Protein AF-A0A357JIC3-F1 (afdb_monomer)

pLDDT: mean 96.98, std 2.42, range [84.5, 98.88]

Sequence (147 aa):
ITEQVIDFDLIQEQILVASGVPISGKNYTPKMHSIECRINAEDPYNDFRPSPGRITTLHSPGGHGVRLDTHVYTNYVIPPNYDSMIAKLITTAQTREEAINKMKRALDEFVIEGVKTTIPFHRQLMEHPDYLAGNYTTKFMEDFEMK

Nearest PDB structures (foldseek):
  2vpq-assembly1_A  TM=9.800E-01  e=4.683E-16  Staphylococcus aureus
  7kct-assembly1_B  TM=9.806E-01  e=2.632E-14  Hydrogenobacter thermophilus
  7kbl-assembly1_A  TM=9.799E-01  e=4.258E-14  Hydrogenobacter thermophilus
  5mlk-assembly1_B  TM=9.599E-01  e=2.632E-14  Mycobacterium tuberculosis H37Rv
  7kc7-assembly1_B  TM=9.805E-01  e=8.763E-14  Hydrogenobacter thermophilus

Foldseek 3Di:
DVCQQQVDDPVVVVVCVVVVNDDPPDDTDGQWDKDKDFKFLFAVQPVRHHWWWFFQDWFAFDDDQWDKDADDDHRDTGDPPDGRTGIIIMGIDRDPLVSLVVLLVRLVRTDTPGTHICSQVSNVLSVDPCSNVVNDDPCNVVPDDRD

Structure (mmCIF, N/CA/C/O backbone):
data_AF-A0A357JIC3-F1
#
_entry.id   AF-A0A357JIC3-F1
#
loop_
_atom_site.group_PDB
_atom_site.id
_atom_site.type_symbol
_atom_site.label_atom_id
_atom_site.label_alt_id
_atom_site.label_comp_id
_atom_site.label_asym_id
_atom_site.label_entity_id
_atom_site.label_seq_id
_atom_site.pdbx_PDB_ins_code
_atom_site.Cartn_x
_atom_site.Cartn_y
_atom_site.Cartn_z
_atom_site.occupancy
_atom_site.B_iso_or_equiv
_atom_site.auth_seq_id
_atom_site.auth_comp_id
_atom_site.auth_asym_id
_atom_site.auth_atom_id
_atom_site.pdbx_PDB_model_num
ATOM 1 N N . ILE A 1 1 ? -6.375 1.353 5.535 1.00 97.69 1 ILE A N 1
ATOM 2 C CA . ILE A 1 1 ? -5.568 1.663 6.750 1.00 97.69 1 ILE A CA 1
ATOM 3 C C . ILE A 1 1 ? -6.386 1.978 8.006 1.00 97.69 1 ILE A C 1
ATOM 5 O O . ILE A 1 1 ? -6.057 1.431 9.048 1.00 97.69 1 ILE A O 1
ATOM 9 N N . THR A 1 2 ? -7.447 2.797 7.951 1.00 98.06 2 THR A N 1
ATOM 10 C CA . THR A 1 2 ? -8.253 3.146 9.143 1.00 98.06 2 THR A CA 1
ATOM 11 C C . THR A 1 2 ? -8.795 1.915 9.860 1.00 98.06 2 THR A C 1
ATOM 13 O O . THR A 1 2 ? -8.543 1.767 11.048 1.00 98.06 2 THR A O 1
ATOM 16 N N . GLU A 1 3 ? -9.419 0.988 9.123 1.00 97.69 3 GLU A N 1
ATOM 17 C CA . GLU A 1 3 ? -9.916 -0.294 9.655 1.00 97.69 3 GLU A CA 1
ATOM 18 C C . GLU A 1 3 ? -8.865 -1.041 10.479 1.00 97.69 3 GLU A C 1
ATOM 20 O O . GLU A 1 3 ? -9.173 -1.602 11.522 1.00 97.69 3 GLU A O 1
ATOM 25 N N . GLN A 1 4 ? -7.605 -1.015 10.029 1.00 98.00 4 GLN A N 1
ATOM 26 C CA . GLN A 1 4 ? -6.512 -1.715 10.697 1.00 98.00 4 GLN A CA 1
ATOM 27 C C . GLN A 1 4 ? -6.159 -1.080 12.038 1.00 98.00 4 GLN A C 1
ATOM 29 O O . GLN A 1 4 ? -5.874 -1.796 12.989 1.00 98.00 4 GLN A O 1
ATOM 34 N N . VAL A 1 5 ? -6.155 0.253 12.125 1.00 98.06 5 VAL A N 1
ATOM 35 C CA . VAL A 1 5 ? -5.726 0.948 13.347 1.00 98.06 5 VAL A CA 1
ATOM 36 C C . VAL A 1 5 ? -6.837 1.070 14.381 1.00 98.06 5 VAL A C 1
ATOM 38 O O . VAL A 1 5 ? -6.526 1.224 15.559 1.00 98.06 5 VAL A O 1
ATOM 41 N N . ILE A 1 6 ? -8.105 1.002 13.965 1.00 96.56 6 ILE A N 1
ATOM 42 C CA . ILE A 1 6 ? -9.254 1.028 14.881 1.00 96.56 6 ILE A CA 1
ATOM 43 C C . ILE A 1 6 ? -9.858 -0.352 15.166 1.00 96.56 6 ILE A C 1
ATOM 45 O O . ILE A 1 6 ? -10.673 -0.453 16.081 1.00 96.56 6 ILE A O 1
ATOM 49 N N . ASP A 1 7 ? -9.454 -1.378 14.412 1.00 94.94 7 ASP A N 1
ATOM 50 C CA . ASP A 1 7 ? -9.983 -2.746 14.479 1.00 94.94 7 ASP A CA 1
ATOM 51 C C . ASP A 1 7 ? -11.513 -2.789 14.318 1.00 94.94 7 ASP A C 1
ATOM 53 O O . ASP A 1 7 ? -12.258 -3.265 15.176 1.00 94.94 7 ASP A O 1
ATOM 57 N N . PHE A 1 8 ? -11.991 -2.184 13.229 1.00 95.31 8 PHE A N 1
ATOM 58 C CA . PHE A 1 8 ? -13.414 -2.097 12.910 1.00 95.31 8 PHE A CA 1
ATOM 59 C C . PHE A 1 8 ? -13.629 -2.150 11.396 1.00 95.31 8 PHE A C 1
ATOM 61 O O . PHE A 1 8 ? -12.941 -1.449 10.648 1.00 95.31 8 PHE A O 1
ATOM 68 N N . ASP A 1 9 ? -14.572 -2.983 10.957 1.00 95.69 9 ASP A N 1
ATOM 69 C CA . ASP A 1 9 ? -14.887 -3.206 9.545 1.00 95.69 9 ASP A CA 1
ATOM 70 C C . ASP A 1 9 ? -15.839 -2.117 9.035 1.00 95.69 9 ASP A C 1
ATOM 72 O O . ASP A 1 9 ? -17.009 -2.043 9.421 1.00 95.69 9 ASP A O 1
ATOM 76 N N . LEU A 1 10 ? -15.324 -1.243 8.169 1.00 95.50 10 LEU A N 1
ATOM 77 C CA . LEU A 1 10 ? -16.097 -0.123 7.643 1.00 95.50 10 LEU A CA 1
ATOM 78 C C . LEU A 1 10 ? -17.028 -0.562 6.510 1.00 95.50 10 LEU A C 1
ATOM 80 O O . LEU A 1 10 ? -18.068 0.065 6.311 1.00 95.50 10 LEU A O 1
ATOM 84 N N . ILE A 1 11 ? -16.684 -1.621 5.775 1.00 96.19 11 ILE A N 1
ATOM 85 C CA . ILE A 1 11 ? -17.514 -2.140 4.683 1.00 96.19 11 ILE A CA 1
ATOM 86 C C . ILE A 1 11 ? -18.740 -2.851 5.252 1.00 96.19 11 ILE A C 1
ATOM 88 O O . ILE A 1 11 ? -19.858 -2.617 4.790 1.00 96.19 11 ILE A O 1
ATOM 92 N N . GLN A 1 12 ? -18.557 -3.660 6.295 1.00 96.12 12 GLN A N 1
ATOM 93 C CA . GLN A 1 12 ? -19.660 -4.276 7.021 1.00 96.12 12 GLN A CA 1
ATOM 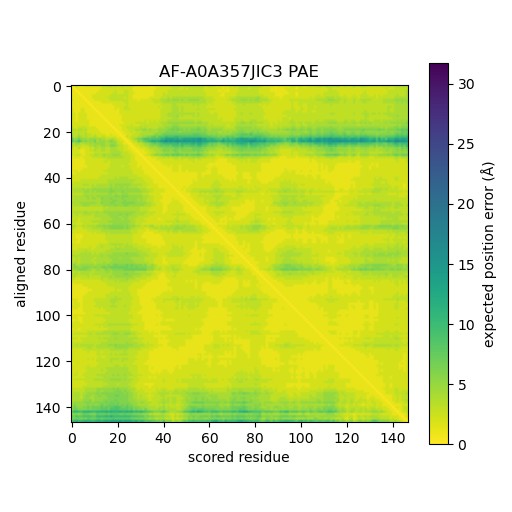94 C C . GLN A 1 12 ? -20.611 -3.214 7.585 1.00 96.12 12 GLN A C 1
ATOM 96 O O . GLN A 1 12 ? -21.821 -3.319 7.380 1.00 96.12 12 GLN A O 1
ATOM 101 N N . GLU A 1 13 ? -20.083 -2.175 8.242 1.00 95.50 13 GLU A N 1
ATOM 102 C CA . GLU A 1 13 ? -20.908 -1.096 8.800 1.00 95.50 13 GLU A CA 1
ATOM 103 C C . GLU A 1 13 ? -21.704 -0.369 7.704 1.00 95.50 13 GLU A C 1
ATOM 105 O O . GLU A 1 13 ? -22.890 -0.099 7.880 1.00 95.50 13 GLU A O 1
ATOM 110 N N . GLN A 1 14 ? -21.105 -0.115 6.534 1.00 96.69 14 GLN A N 1
ATOM 111 C CA . GLN A 1 14 ? -21.821 0.479 5.398 1.00 96.69 14 GLN A CA 1
ATOM 112 C C . GLN A 1 14 ? -22.998 -0.387 4.931 1.00 96.69 14 GLN A C 1
ATOM 114 O O . GLN A 1 14 ? -24.080 0.142 4.670 1.00 96.69 14 GLN A O 1
ATOM 119 N N . ILE A 1 15 ? -22.813 -1.708 4.853 1.00 97.62 15 ILE A N 1
ATOM 120 C CA . ILE A 1 15 ? -23.879 -2.645 4.467 1.00 97.62 15 ILE A CA 1
ATOM 121 C C . ILE A 1 15 ? -24.996 -2.654 5.521 1.00 97.62 15 ILE A C 1
ATOM 123 O O . ILE A 1 15 ? -26.175 -2.607 5.168 1.00 97.62 15 ILE A O 1
ATOM 127 N N . LEU A 1 16 ? -24.642 -2.663 6.810 1.00 97.06 16 LEU A N 1
ATOM 128 C CA . LEU A 1 16 ? -25.604 -2.620 7.913 1.00 97.06 16 LEU A CA 1
ATOM 129 C C . LEU A 1 16 ? -26.438 -1.336 7.877 1.00 97.06 16 LEU A C 1
ATOM 131 O O . LEU A 1 16 ? -27.670 -1.407 7.899 1.00 97.06 16 LEU A O 1
ATOM 135 N N . VAL A 1 17 ? -25.791 -0.181 7.720 1.00 96.81 17 VAL A N 1
ATOM 136 C CA . VAL A 1 17 ? -26.477 1.112 7.601 1.00 96.81 17 VAL A CA 1
ATOM 137 C C . VAL A 1 17 ? -27.403 1.142 6.389 1.00 96.81 17 VAL A C 1
ATOM 139 O O . VAL A 1 17 ? -28.557 1.551 6.510 1.00 96.81 17 VAL A O 1
ATOM 142 N N . ALA A 1 18 ? -26.950 0.640 5.237 1.00 97.81 18 ALA A N 1
ATOM 143 C CA . ALA A 1 18 ? -27.783 0.542 4.039 1.00 97.81 18 ALA A CA 1
ATOM 144 C C . ALA A 1 18 ? -29.001 -0.384 4.232 1.00 97.81 18 ALA A C 1
ATOM 146 O O . ALA A 1 18 ? -30.042 -0.165 3.616 1.00 97.81 18 ALA A O 1
ATOM 147 N N . SER A 1 19 ? -28.899 -1.385 5.113 1.00 98.12 19 SER A N 1
ATOM 148 C CA . SER A 1 19 ? -30.006 -2.279 5.486 1.00 98.12 19 SER A CA 1
ATOM 149 C C . SER A 1 19 ? -30.948 -1.716 6.564 1.00 98.12 19 SER A C 1
ATOM 151 O O . SER A 1 19 ? -31.892 -2.392 6.968 1.00 98.12 19 SER A O 1
ATOM 153 N N . GLY A 1 20 ? -30.720 -0.481 7.022 1.00 97.94 20 GLY A N 1
ATOM 154 C CA . GLY A 1 20 ? -31.550 0.199 8.019 1.00 97.94 20 GLY A CA 1
ATOM 155 C C . GLY A 1 20 ? -31.105 0.006 9.471 1.00 97.94 20 GLY A C 1
ATOM 156 O O . GLY A 1 20 ? -31.808 0.447 10.380 1.00 97.94 20 GLY A O 1
ATOM 157 N N . VAL A 1 21 ? -29.949 -0.619 9.716 1.00 97.88 21 VAL A N 1
ATOM 158 C CA . VAL A 1 21 ? -29.362 -0.699 11.061 1.00 97.88 21 VAL A CA 1
ATOM 159 C C . VAL A 1 21 ? -28.728 0.655 11.402 1.00 97.88 21 VAL A C 1
ATOM 161 O O . VAL A 1 21 ? -27.888 1.138 10.645 1.00 97.88 21 VAL A O 1
ATOM 164 N N . PRO A 1 22 ? -29.100 1.308 12.515 1.00 95.44 22 PRO A N 1
ATOM 165 C CA . PRO A 1 22 ? -28.491 2.577 12.890 1.00 95.44 22 PRO A CA 1
ATOM 166 C C . PRO A 1 22 ? -27.027 2.380 13.294 1.00 95.44 22 PRO A C 1
ATOM 168 O O . PRO A 1 22 ? -26.674 1.374 13.912 1.00 95.44 22 PRO A O 1
ATOM 171 N N . ILE A 1 23 ? -26.192 3.383 13.012 1.00 92.94 23 ILE A N 1
ATOM 172 C CA . ILE A 1 23 ? -24.815 3.413 13.512 1.00 92.94 23 ILE A CA 1
ATOM 173 C C . ILE A 1 23 ? -24.805 3.298 15.039 1.00 92.94 23 ILE A C 1
ATOM 175 O O . ILE A 1 23 ? -25.606 3.929 15.731 1.00 92.94 23 ILE A O 1
ATOM 179 N N . SER A 1 24 ? -23.860 2.529 15.577 1.00 86.75 24 SER A N 1
ATOM 180 C CA . SER A 1 24 ? -23.764 2.308 17.031 1.00 86.75 24 SER A CA 1
ATOM 181 C C . SER A 1 24 ? -23.524 3.587 17.850 1.00 86.75 24 SER A C 1
ATOM 183 O O . SER A 1 24 ? -23.728 3.588 19.062 1.00 86.75 24 SER A O 1
ATOM 185 N N . GLY A 1 25 ? -23.034 4.663 17.219 1.00 84.50 25 GLY A N 1
ATOM 186 C CA . GLY A 1 25 ? -22.617 5.896 17.896 1.00 84.50 25 GLY A CA 1
ATOM 187 C C . GLY A 1 25 ? -21.350 5.742 18.748 1.00 84.50 25 GLY A C 1
ATOM 188 O O . GLY A 1 25 ? -20.959 6.672 19.451 1.00 84.50 25 GLY A O 1
ATOM 189 N N . LYS A 1 26 ? -20.693 4.576 18.701 1.00 90.94 26 LYS A N 1
ATOM 190 C CA . LYS A 1 26 ? -19.445 4.317 19.419 1.00 90.94 26 LYS A CA 1
ATOM 191 C C . LYS A 1 26 ? -18.283 5.046 18.746 1.00 90.94 26 LYS A C 1
ATOM 193 O O . LYS A 1 26 ? -18.080 4.936 17.541 1.00 90.94 26 LYS A O 1
ATOM 198 N N . ASN A 1 27 ? -17.473 5.728 19.553 1.00 91.88 27 ASN A N 1
ATOM 199 C CA . ASN A 1 27 ? -16.226 6.321 19.085 1.00 91.88 27 ASN A CA 1
ATOM 200 C C . ASN A 1 27 ? -15.128 5.259 18.983 1.00 91.88 27 ASN A C 1
ATOM 202 O O . ASN A 1 27 ? -14.887 4.501 19.927 1.00 91.88 27 ASN A O 1
ATOM 206 N N . TYR A 1 28 ? -14.430 5.260 17.853 1.00 93.62 28 TYR A N 1
ATOM 207 C CA . TYR A 1 28 ? -13.259 4.431 17.607 1.00 93.62 28 TYR A CA 1
ATOM 208 C C . TYR A 1 28 ? -12.023 5.319 17.516 1.00 93.62 28 TYR A C 1
ATOM 210 O O . TYR A 1 28 ? -12.022 6.318 16.799 1.00 93.62 28 TYR A O 1
ATOM 218 N N . THR A 1 29 ? -10.970 4.963 18.245 1.00 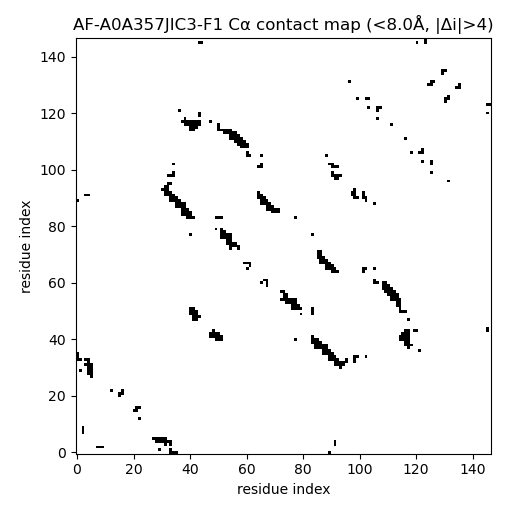95.56 29 THR A N 1
ATOM 219 C CA . THR A 1 29 ? -9.703 5.700 18.244 1.00 95.56 29 THR A CA 1
ATOM 220 C C . THR A 1 29 ? -8.580 4.817 17.695 1.00 95.56 29 THR A C 1
ATOM 222 O O . THR A 1 29 ? -8.568 3.616 17.981 1.00 95.56 29 THR A O 1
ATOM 225 N N . PRO A 1 30 ? -7.641 5.368 16.902 1.00 96.38 30 PRO A N 1
ATOM 226 C CA . PRO A 1 30 ? -6.487 4.614 16.419 1.00 96.38 30 PRO A CA 1
ATOM 227 C C . PRO A 1 30 ? -5.629 4.083 17.574 1.00 96.38 30 PRO A C 1
ATOM 229 O O . PRO A 1 30 ? -5.307 4.825 18.500 1.00 96.38 30 PRO A O 1
ATOM 232 N N . LYS A 1 31 ? -5.240 2.807 17.501 1.00 96.50 31 LYS A N 1
ATOM 233 C CA . LYS A 1 31 ? -4.391 2.116 18.491 1.00 96.50 31 LYS A CA 1
ATOM 234 C C . LYS A 1 31 ? -3.050 1.638 17.932 1.00 96.50 31 LYS A C 1
ATOM 236 O O . LYS A 1 31 ? -2.225 1.135 18.681 1.00 96.50 31 LYS A O 1
ATOM 241 N N . MET A 1 32 ? -2.863 1.737 16.621 1.00 97.50 32 MET A N 1
ATOM 242 C CA . MET A 1 32 ? -1.704 1.227 15.888 1.00 97.50 32 MET A CA 1
ATOM 243 C C . MET A 1 32 ? -1.342 2.193 14.759 1.00 97.50 32 MET A C 1
ATOM 245 O O . MET A 1 32 ? -2.064 3.156 14.491 1.00 97.50 32 MET A O 1
ATOM 249 N N . HIS A 1 33 ? -0.255 1.900 14.053 1.00 98.38 33 HIS A N 1
ATOM 250 C CA . HIS A 1 33 ? 0.115 2.569 12.813 1.00 98.38 33 HIS A CA 1
ATOM 251 C C . HIS A 1 33 ? -0.087 1.627 11.635 1.00 98.38 33 HIS A C 1
ATOM 253 O O . HIS A 1 33 ? 0.298 0.460 11.695 1.00 98.38 33 HIS A O 1
ATOM 259 N N . SER A 1 34 ? -0.679 2.142 10.557 1.00 98.69 34 SER A N 1
ATOM 260 C CA . SER A 1 34 ? -0.886 1.389 9.326 1.00 98.69 34 SER A CA 1
ATOM 261 C C . SER A 1 34 ? -0.504 2.223 8.110 1.00 98.69 34 SER A C 1
ATOM 263 O O . SER A 1 34 ? -0.802 3.416 8.057 1.00 98.69 34 SER A O 1
ATOM 265 N N . ILE A 1 35 ? 0.169 1.590 7.153 1.00 98.81 35 ILE A N 1
ATOM 266 C CA . ILE A 1 35 ? 0.652 2.192 5.908 1.00 98.81 35 ILE A CA 1
ATOM 267 C C . ILE A 1 35 ? 0.092 1.373 4.751 1.00 98.81 35 ILE A C 1
ATOM 269 O O . ILE A 1 35 ? 0.063 0.147 4.822 1.00 98.81 35 ILE A O 1
ATOM 273 N N . GLU A 1 36 ? -0.353 2.046 3.693 1.00 98.81 36 GLU A N 1
ATOM 274 C CA . GLU A 1 36 ? -0.807 1.415 2.455 1.00 98.81 36 GLU A CA 1
ATOM 275 C C . GLU A 1 36 ? 0.043 1.899 1.287 1.00 98.81 36 GLU A C 1
ATOM 277 O O . GLU A 1 36 ? 0.203 3.102 1.087 1.00 98.81 36 GLU A O 1
ATOM 282 N N . CYS A 1 37 ? 0.536 0.948 0.501 1.00 98.81 37 CYS A N 1
ATOM 283 C CA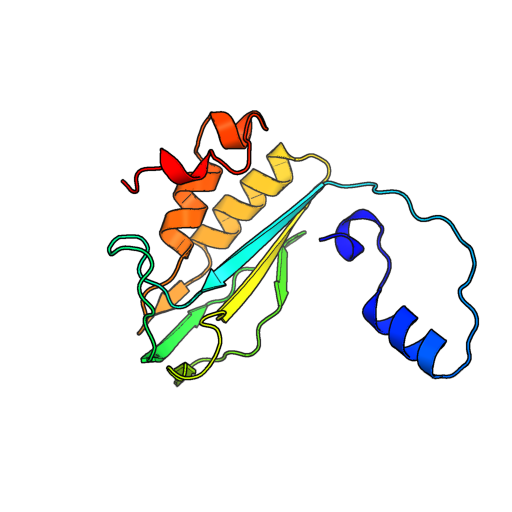 . CYS A 1 37 ? 1.139 1.190 -0.798 1.00 98.81 37 CYS A CA 1
ATOM 284 C C . CYS A 1 37 ? 0.217 0.629 -1.880 1.00 98.81 37 CYS A C 1
ATOM 286 O O . CYS A 1 37 ? -0.133 -0.556 -1.870 1.00 98.81 37 CYS A O 1
ATOM 288 N N . ARG A 1 38 ? -0.153 1.475 -2.844 1.00 98.69 38 ARG A N 1
ATOM 289 C CA . ARG A 1 38 ? -0.810 1.031 -4.075 1.00 98.69 38 ARG A CA 1
ATOM 290 C C . ARG A 1 38 ? 0.230 0.464 -5.025 1.00 98.69 38 ARG A C 1
ATOM 292 O O . ARG A 1 38 ? 1.117 1.184 -5.488 1.00 98.69 38 ARG A O 1
ATOM 299 N N . ILE A 1 39 ? 0.128 -0.830 -5.286 1.00 98.75 39 ILE A N 1
ATOM 300 C CA . ILE A 1 39 ? 0.957 -1.508 -6.270 1.00 98.75 39 ILE A CA 1
ATOM 301 C C . ILE A 1 39 ? 0.242 -1.389 -7.605 1.00 98.75 39 ILE A C 1
ATOM 303 O O . ILE A 1 39 ? -0.820 -1.982 -7.783 1.00 98.75 39 ILE A O 1
ATOM 307 N N . ASN A 1 40 ? 0.822 -0.621 -8.518 1.00 98.69 40 ASN A N 1
ATOM 308 C CA . ASN A 1 40 ? 0.264 -0.333 -9.832 1.00 98.69 40 ASN A CA 1
ATOM 309 C C . ASN A 1 40 ? 1.128 -0.966 -10.917 1.00 98.69 40 ASN A C 1
ATOM 311 O O . ASN A 1 40 ? 2.333 -1.130 -10.728 1.00 98.69 40 ASN A O 1
ATOM 315 N N . ALA A 1 41 ? 0.518 -1.277 -12.056 1.00 98.50 41 ALA A N 1
ATOM 316 C CA . ALA A 1 41 ? 1.189 -1.676 -13.282 1.00 98.50 41 ALA A CA 1
ATOM 317 C C . ALA A 1 41 ? 1.731 -0.441 -14.011 1.00 98.50 41 ALA A C 1
ATOM 319 O O . ALA A 1 41 ? 1.180 -0.018 -15.024 1.00 98.50 41 ALA A O 1
ATOM 320 N N . GLU A 1 42 ? 2.777 0.168 -13.465 1.00 98.56 42 GLU A N 1
ATOM 321 C CA . GLU A 1 42 ? 3.424 1.378 -13.979 1.00 98.56 42 GLU A CA 1
ATOM 322 C C . GLU A 1 42 ? 4.944 1.219 -13.917 1.00 98.56 42 GLU A C 1
ATOM 324 O O . GLU A 1 42 ? 5.465 0.461 -13.097 1.00 98.56 42 GLU A O 1
ATOM 329 N N . ASP A 1 43 ? 5.657 1.921 -14.794 1.00 98.12 43 ASP A N 1
ATOM 330 C CA . ASP A 1 43 ? 7.119 1.923 -14.841 1.00 98.12 43 ASP A CA 1
ATOM 331 C C . ASP A 1 43 ? 7.677 3.192 -14.167 1.00 98.12 43 ASP A C 1
ATOM 333 O O . ASP A 1 43 ? 7.753 4.237 -14.8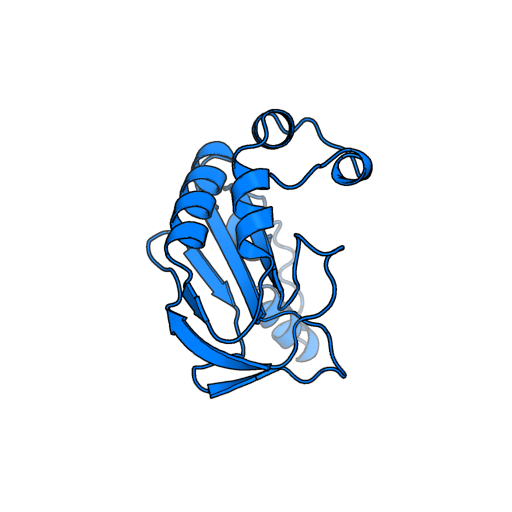18 1.00 98.12 43 ASP A O 1
ATOM 337 N N . PRO A 1 44 ? 8.073 3.146 -12.877 1.00 97.31 44 PRO A N 1
ATOM 338 C CA . PRO A 1 44 ? 8.529 4.336 -12.153 1.00 97.31 44 PRO A CA 1
ATOM 339 C C . PRO A 1 44 ? 9.829 4.925 -12.722 1.00 97.31 44 PRO A C 1
ATOM 341 O O . PRO A 1 44 ? 10.114 6.097 -12.514 1.00 97.31 44 PRO A O 1
ATOM 344 N N . TYR A 1 45 ? 10.602 4.142 -13.481 1.00 97.19 45 TYR A N 1
ATOM 345 C CA . TYR A 1 45 ? 11.817 4.606 -14.158 1.00 97.19 45 TYR A CA 1
ATOM 346 C C . TYR A 1 45 ? 11.540 5.317 -15.486 1.00 97.19 45 TYR A C 1
ATOM 348 O O . TYR A 1 45 ? 12.465 5.791 -16.142 1.00 97.19 45 TYR A O 1
ATOM 356 N N . ASN A 1 46 ? 10.279 5.358 -15.915 1.00 96.31 46 ASN A N 1
ATOM 357 C CA . ASN A 1 46 ? 9.871 5.950 -17.178 1.00 96.31 46 ASN A CA 1
ATOM 358 C C . ASN A 1 46 ? 8.587 6.762 -16.993 1.00 96.31 46 ASN A C 1
ATOM 360 O O . ASN A 1 46 ? 7.552 6.457 -17.591 1.00 96.31 46 ASN A O 1
ATOM 364 N N . ASP A 1 47 ? 8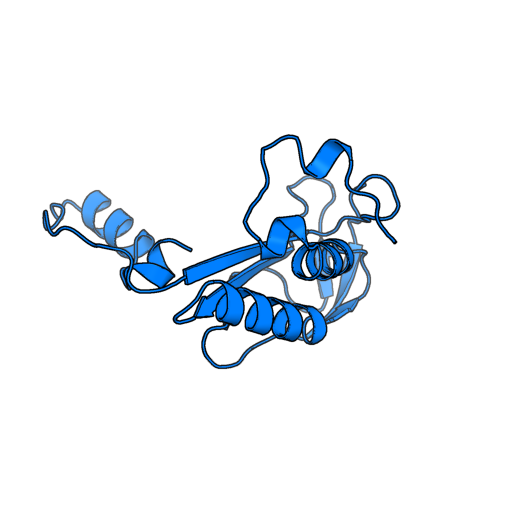.680 7.756 -16.105 1.00 93.94 47 ASP A N 1
ATOM 365 C CA . ASP A 1 47 ? 7.622 8.726 -15.799 1.00 93.94 47 ASP A CA 1
ATOM 366 C C . ASP A 1 47 ? 6.286 8.070 -15.410 1.00 93.94 47 ASP A C 1
ATOM 368 O O . ASP A 1 47 ? 5.211 8.476 -15.843 1.00 93.94 47 ASP A O 1
ATOM 372 N N . PHE A 1 48 ? 6.364 6.971 -14.646 1.00 96.38 48 PHE A N 1
ATOM 373 C CA . PHE A 1 48 ? 5.207 6.203 -14.171 1.00 96.38 48 PHE A CA 1
ATOM 374 C C . PHE A 1 48 ? 4.234 5.794 -15.287 1.00 96.38 48 PHE A C 1
ATOM 376 O O . PHE A 1 48 ? 3.046 5.572 -15.047 1.00 96.38 48 PHE A O 1
ATOM 383 N N . ARG A 1 49 ? 4.720 5.658 -16.530 1.00 96.81 49 ARG A N 1
ATOM 384 C CA . ARG A 1 49 ? 3.855 5.280 -17.649 1.00 96.81 49 ARG A CA 1
ATOM 385 C C . ARG A 1 49 ? 3.171 3.932 -17.362 1.00 96.81 49 ARG A C 1
ATOM 387 O O . ARG A 1 49 ? 3.827 3.020 -16.839 1.00 96.81 49 ARG A O 1
ATOM 394 N N . PRO A 1 50 ? 1.897 3.752 -17.750 1.00 97.25 50 PRO A N 1
ATOM 395 C CA . PRO A 1 50 ? 1.211 2.478 -17.577 1.00 97.25 50 PRO A CA 1
ATOM 396 C C . PRO A 1 50 ? 1.933 1.319 -18.280 1.00 97.25 50 PRO A C 1
ATOM 398 O O . PRO A 1 50 ? 2.441 1.458 -19.394 1.00 97.25 50 PRO A O 1
ATOM 401 N N . SER A 1 51 ? 1.923 0.149 -17.647 1.00 97.94 51 SER A N 1
ATOM 402 C CA . SER A 1 51 ? 2.499 -1.112 -18.122 1.00 97.94 51 SER A CA 1
ATOM 403 C C . SER A 1 51 ? 1.429 -2.217 -18.174 1.00 97.94 51 SER A C 1
ATOM 405 O O . SER A 1 51 ? 1.554 -3.220 -17.465 1.00 97.94 51 SER A O 1
ATOM 407 N N . PRO A 1 52 ? 0.372 -2.075 -18.997 1.00 97.69 52 PRO A N 1
ATOM 408 C CA . PRO A 1 52 ? -0.622 -3.130 -19.172 1.00 97.69 52 PRO A CA 1
ATOM 409 C C . PRO A 1 52 ? 0.035 -4.398 -19.731 1.00 97.69 52 PRO A C 1
ATOM 411 O O . PRO A 1 52 ? 1.034 -4.342 -20.452 1.00 97.69 52 PRO A O 1
ATOM 414 N N . GLY A 1 53 ? -0.535 -5.558 -19.426 1.00 97.88 53 GLY A N 1
ATOM 415 C CA . GLY A 1 53 ? 0.046 -6.827 -19.845 1.00 97.88 53 GLY A CA 1
ATOM 416 C C . GLY A 1 53 ? -0.436 -8.007 -19.021 1.00 97.88 53 GLY A C 1
ATOM 417 O O . GLY A 1 53 ? -1.280 -7.879 -18.136 1.00 97.88 53 GLY A O 1
ATOM 418 N N . ARG A 1 54 ? 0.088 -9.188 -19.344 1.00 98.44 54 ARG A N 1
ATOM 419 C CA . ARG A 1 54 ? -0.228 -10.420 -18.624 1.00 98.44 54 ARG A CA 1
ATOM 420 C C . ARG A 1 54 ? 0.726 -10.588 -17.449 1.00 98.44 54 ARG A C 1
ATOM 422 O O . ARG A 1 54 ? 1.935 -10.588 -17.650 1.00 98.44 54 ARG A O 1
ATOM 429 N N . ILE A 1 55 ? 0.178 -10.824 -16.263 1.00 98.44 55 ILE A N 1
ATOM 430 C CA . ILE A 1 55 ? 0.961 -11.254 -15.105 1.00 98.44 55 ILE A CA 1
ATOM 431 C C . ILE A 1 55 ? 1.369 -12.711 -15.326 1.00 98.44 55 ILE A C 1
ATOM 433 O O . ILE A 1 55 ? 0.509 -13.590 -15.370 1.00 98.44 55 ILE A O 1
ATOM 437 N N . THR A 1 56 ? 2.661 -12.983 -15.490 1.00 98.25 56 THR A N 1
ATOM 438 C CA . THR A 1 56 ? 3.173 -14.347 -15.724 1.00 98.25 56 THR A CA 1
ATOM 439 C C . THR A 1 56 ? 3.442 -15.094 -14.426 1.00 98.25 56 THR A C 1
ATOM 441 O O . THR A 1 56 ? 3.238 -16.303 -14.365 1.00 98.25 56 THR A O 1
ATOM 444 N N . THR A 1 57 ? 3.824 -14.360 -13.381 1.00 98.06 57 THR A N 1
ATOM 445 C CA . THR A 1 57 ? 4.114 -14.884 -12.044 1.00 98.06 57 THR A CA 1
ATOM 446 C C . THR A 1 57 ? 3.559 -13.916 -11.010 1.00 98.06 57 THR A C 1
ATOM 448 O O . THR A 1 57 ? 3.726 -12.704 -11.148 1.00 98.06 57 THR A O 1
ATOM 451 N N . LEU A 1 58 ? 2.905 -14.452 -9.979 1.00 98.19 58 LEU A N 1
ATOM 452 C CA . LEU A 1 58 ? 2.400 -13.696 -8.838 1.00 98.19 58 LEU A CA 1
ATOM 453 C C . LEU A 1 58 ? 2.745 -14.446 -7.549 1.00 98.19 58 LEU A C 1
ATOM 455 O O . LEU A 1 58 ? 2.233 -15.539 -7.315 1.00 98.19 58 LEU A O 1
ATOM 459 N N . HIS A 1 59 ? 3.587 -13.849 -6.711 1.00 98.06 59 HIS A N 1
ATOM 460 C CA . HIS A 1 59 ? 3.862 -14.309 -5.354 1.00 98.06 59 HIS A CA 1
ATOM 461 C C . HIS A 1 59 ? 3.508 -13.195 -4.372 1.00 98.06 59 HIS A C 1
ATOM 463 O O . HIS A 1 59 ? 4.202 -12.182 -4.281 1.00 98.06 59 HIS A O 1
ATOM 469 N N . SER A 1 60 ? 2.402 -13.379 -3.660 1.00 97.75 60 SER A N 1
ATOM 470 C CA . SER A 1 60 ? 1.892 -12.400 -2.705 1.00 97.75 60 SER A CA 1
ATOM 471 C C . SER A 1 60 ? 2.663 -12.455 -1.380 1.00 97.75 60 SER A C 1
ATOM 473 O O . SER A 1 60 ? 2.909 -13.553 -0.874 1.00 97.75 60 SER A O 1
ATOM 475 N N . PRO A 1 61 ? 2.994 -11.304 -0.769 1.00 97.94 61 PRO A N 1
ATOM 476 C CA . PRO A 1 61 ? 3.601 -11.267 0.554 1.00 97.94 61 PRO A CA 1
ATOM 477 C C . PRO A 1 61 ? 2.584 -11.636 1.638 1.00 97.94 61 PRO A C 1
ATOM 479 O O . PRO A 1 61 ? 1.368 -11.566 1.435 1.00 97.94 61 PRO A O 1
ATOM 482 N N . GLY A 1 62 ? 3.081 -11.974 2.827 1.00 95.75 62 GLY A N 1
ATOM 483 C CA . GLY A 1 62 ? 2.225 -12.318 3.959 1.00 95.75 62 GLY A CA 1
ATOM 484 C C . GLY A 1 62 ? 2.895 -12.158 5.320 1.00 95.75 62 GLY A C 1
ATOM 485 O O . GLY A 1 62 ? 3.891 -11.447 5.491 1.00 95.75 62 GLY A O 1
ATOM 486 N N . GLY A 1 63 ? 2.327 -12.830 6.319 1.00 97.12 63 GLY A N 1
ATOM 487 C CA . GLY A 1 63 ? 2.806 -12.807 7.699 1.00 97.12 63 GLY A CA 1
ATOM 488 C C . GLY A 1 63 ? 2.089 -11.792 8.593 1.00 97.12 63 GLY A C 1
ATOM 489 O O . GLY A 1 63 ? 1.169 -11.083 8.186 1.00 97.12 63 GLY A O 1
ATOM 490 N N . HIS A 1 64 ? 2.492 -11.752 9.862 1.00 97.75 64 HIS A N 1
ATOM 491 C CA . HIS A 1 64 ? 1.781 -10.997 10.890 1.00 97.75 64 HIS A CA 1
ATOM 492 C C . HIS A 1 64 ? 1.806 -9.475 10.650 1.00 97.75 64 HIS A C 1
ATOM 494 O O . HIS A 1 64 ? 2.858 -8.828 10.659 1.00 97.75 64 HIS A O 1
ATOM 500 N N . GLY A 1 65 ? 0.617 -8.884 10.520 1.00 97.75 65 GLY A N 1
ATOM 501 C CA . GLY A 1 65 ? 0.443 -7.456 10.253 1.00 97.75 65 GLY A CA 1
ATOM 502 C C . GLY A 1 65 ? 0.681 -7.064 8.794 1.00 97.75 65 GLY A C 1
ATOM 503 O O . GLY A 1 65 ? 0.999 -5.905 8.546 1.00 97.75 65 GLY A O 1
ATOM 504 N N . VAL A 1 66 ? 0.556 -8.007 7.855 1.00 98.69 66 VAL A N 1
ATOM 505 C CA . VAL A 1 66 ? 0.488 -7.745 6.412 1.00 98.69 66 VAL A CA 1
ATOM 506 C C . VAL A 1 66 ? -0.905 -8.132 5.919 1.00 98.69 66 VAL A C 1
ATOM 508 O O . VAL A 1 66 ? -1.343 -9.264 6.116 1.00 98.69 66 VAL A O 1
ATOM 511 N N . ARG A 1 67 ? -1.598 -7.191 5.279 1.00 98.56 67 ARG A N 1
ATOM 512 C CA . ARG A 1 67 ? -2.872 -7.390 4.581 1.00 98.56 67 ARG A CA 1
ATOM 513 C C . ARG A 1 67 ? -2.668 -7.038 3.112 1.00 98.56 67 ARG A C 1
ATOM 515 O O . ARG A 1 67 ? -2.061 -6.018 2.795 1.00 98.56 67 ARG A O 1
ATOM 522 N N . LEU A 1 68 ? -3.204 -7.867 2.227 1.00 98.56 68 LEU A N 1
ATOM 523 C CA . LEU A 1 68 ? -3.192 -7.628 0.791 1.00 98.56 68 LEU A CA 1
ATOM 524 C C . LEU A 1 68 ? -4.628 -7.667 0.276 1.00 98.56 68 LEU A C 1
ATOM 526 O O . LEU A 1 68 ? -5.274 -8.710 0.335 1.00 98.56 68 LEU A O 1
ATOM 530 N N . ASP A 1 69 ? -5.101 -6.544 -0.254 1.00 98.56 69 ASP A N 1
ATOM 531 C CA . ASP A 1 69 ? -6.352 -6.504 -1.006 1.00 98.56 69 ASP A CA 1
ATOM 532 C C . ASP A 1 69 ? -5.998 -6.512 -2.500 1.00 98.56 69 ASP A C 1
ATOM 534 O O . ASP A 1 69 ? -5.375 -5.571 -3.002 1.00 98.56 69 ASP A O 1
ATOM 538 N N . THR A 1 70 ? -6.376 -7.561 -3.227 1.00 98.19 70 THR A N 1
ATOM 539 C CA . THR A 1 70 ? -6.092 -7.683 -4.662 1.00 98.19 70 THR A CA 1
ATOM 540 C C . THR A 1 70 ? -7.221 -8.396 -5.397 1.00 98.19 70 THR A C 1
ATOM 542 O O . THR A 1 70 ? -7.978 -9.160 -4.803 1.00 98.19 70 THR A O 1
ATOM 545 N N . HIS A 1 71 ? -7.332 -8.128 -6.695 1.00 97.50 71 HIS A N 1
ATOM 546 C CA . HIS A 1 71 ? -8.264 -8.788 -7.610 1.00 97.50 71 HIS A CA 1
ATOM 547 C C . HIS A 1 71 ? -7.538 -9.605 -8.690 1.00 97.50 71 HIS A C 1
ATOM 549 O O . HIS A 1 71 ? -8.185 -10.274 -9.497 1.00 97.50 71 HIS A O 1
ATOM 555 N N . VAL A 1 72 ? -6.204 -9.519 -8.742 1.00 97.69 72 VAL A N 1
ATOM 556 C CA . VAL A 1 72 ? -5.405 -10.180 -9.772 1.00 97.69 72 VAL A CA 1
ATOM 557 C C . VAL A 1 72 ? -5.003 -11.585 -9.337 1.00 97.69 72 VAL A C 1
ATOM 559 O O . VAL A 1 72 ? -4.986 -11.926 -8.157 1.00 97.69 72 VAL A O 1
ATOM 562 N N . TYR A 1 73 ? -4.642 -12.402 -10.314 1.00 97.62 73 TYR A N 1
ATOM 563 C CA . TYR A 1 73 ? -4.132 -13.755 -10.134 1.00 97.62 73 TYR A CA 1
ATOM 564 C C . TYR A 1 73 ? -3.140 -14.061 -11.262 1.00 97.62 73 TYR A C 1
ATOM 566 O O . TYR A 1 73 ? -3.069 -13.330 -12.253 1.00 97.62 73 TYR A O 1
ATOM 574 N N . THR A 1 74 ? -2.353 -15.129 -11.136 1.00 97.25 74 THR A N 1
ATOM 575 C CA . THR A 1 74 ? -1.434 -15.556 -12.204 1.00 97.25 74 THR A CA 1
ATOM 576 C C . THR A 1 74 ? -2.186 -15.732 -13.526 1.00 97.25 74 THR A C 1
ATOM 578 O O . THR A 1 74 ? -3.244 -16.352 -13.563 1.00 97.25 74 THR A O 1
ATOM 581 N N . ASN A 1 75 ? -1.629 -15.219 -14.623 1.00 97.69 75 ASN A N 1
ATOM 582 C CA . ASN A 1 75 ? -2.224 -15.123 -15.961 1.00 97.69 75 ASN A CA 1
ATOM 583 C C . ASN A 1 75 ? -3.337 -14.083 -16.150 1.00 97.69 75 ASN A C 1
ATOM 585 O O . ASN A 1 75 ? -3.824 -13.958 -17.281 1.00 97.69 75 ASN A O 1
ATOM 589 N N . TYR A 1 76 ? -3.700 -13.303 -15.128 1.00 98.06 76 TYR A N 1
ATOM 590 C CA . TYR A 1 76 ? -4.561 -12.133 -15.306 1.00 98.06 76 TYR A CA 1
ATOM 591 C C . TYR A 1 76 ? -3.933 -11.149 -16.305 1.00 98.06 76 TYR A C 1
ATOM 593 O O . TYR A 1 76 ? -2.717 -10.938 -16.307 1.00 98.06 76 TYR A O 1
ATOM 601 N N . VAL A 1 77 ? -4.761 -10.560 -17.170 1.00 98.25 77 VAL A N 1
ATOM 602 C CA . VAL A 1 77 ? -4.336 -9.552 -18.148 1.00 98.25 77 VAL A CA 1
ATOM 603 C C . VAL A 1 77 ? -4.836 -8.199 -17.682 1.00 98.25 77 VAL A C 1
ATOM 605 O O . VAL A 1 77 ? -6.039 -7.965 -17.655 1.00 98.25 77 VAL A O 1
ATOM 608 N N . ILE A 1 78 ? -3.903 -7.317 -17.341 1.00 97.75 78 ILE A N 1
ATOM 609 C CA . ILE A 1 78 ? -4.181 -5.940 -16.953 1.00 97.75 78 ILE A CA 1
ATOM 610 C C . ILE A 1 78 ? -4.567 -5.165 -18.217 1.00 97.75 78 ILE A C 1
ATOM 612 O O . ILE A 1 78 ? -3.728 -5.017 -19.114 1.00 97.75 78 ILE A O 1
ATOM 616 N N . PRO A 1 79 ? -5.822 -4.700 -18.332 1.00 96.62 79 PRO A N 1
ATOM 617 C CA . PRO A 1 79 ? -6.272 -3.952 -19.496 1.00 96.62 79 PRO A CA 1
ATOM 618 C C . PRO A 1 79 ? -5.730 -2.513 -19.469 1.00 96.62 79 PRO A C 1
ATOM 620 O O . PRO A 1 79 ? -5.546 -1.949 -18.393 1.00 96.62 79 PRO A O 1
ATOM 623 N N . PRO A 1 80 ? -5.542 -1.868 -20.633 1.00 96.06 80 PRO A N 1
ATOM 624 C CA . PRO A 1 80 ? -5.080 -0.480 -20.700 1.00 96.06 80 PRO A CA 1
ATOM 625 C C . PRO A 1 80 ? -6.183 0.558 -20.423 1.00 96.06 80 PRO A C 1
ATOM 627 O O . PRO A 1 80 ? -5.909 1.753 -20.418 1.00 96.06 80 PRO A O 1
ATOM 630 N N . ASN A 1 81 ? -7.434 0.123 -20.247 1.00 96.62 81 ASN A N 1
ATOM 631 C CA . ASN A 1 81 ? -8.608 1.001 -20.221 1.00 96.62 81 ASN A CA 1
ATOM 632 C C . ASN A 1 81 ? -9.039 1.429 -18.809 1.00 96.62 81 ASN A C 1
ATOM 634 O O . ASN A 1 81 ? -9.925 2.273 -18.684 1.00 96.62 81 ASN A O 1
ATOM 638 N N . TYR A 1 82 ? -8.478 0.822 -17.763 1.00 95.69 82 TYR A N 1
ATOM 639 C CA . TYR A 1 82 ? -8.836 1.092 -16.370 1.00 95.69 82 TYR A CA 1
ATOM 640 C C . TYR A 1 82 ? -7.614 1.563 -15.582 1.00 95.69 82 TYR A C 1
ATOM 642 O O . TYR A 1 82 ? -6.503 1.617 -16.108 1.00 95.69 82 TYR A O 1
ATOM 650 N N . ASP A 1 83 ? -7.842 1.901 -14.315 1.00 95.44 83 ASP A N 1
ATOM 651 C CA . ASP A 1 83 ? -6.771 2.165 -13.360 1.00 95.44 83 ASP A CA 1
ATOM 652 C C . ASP A 1 83 ? -5.773 0.989 -13.323 1.00 95.44 83 ASP A C 1
ATOM 654 O O . ASP A 1 83 ? -6.155 -0.182 -13.405 1.00 95.44 83 ASP A O 1
ATOM 658 N N . SER A 1 84 ? -4.487 1.318 -13.235 1.00 97.00 84 SER A N 1
ATOM 659 C CA . SER A 1 84 ? -3.354 0.388 -13.287 1.00 97.00 84 SER A CA 1
ATOM 660 C C . SER A 1 84 ? -3.179 -0.428 -11.998 1.00 97.00 84 SER A C 1
ATOM 662 O O . SER A 1 84 ? -2.279 -1.270 -11.931 1.00 97.00 84 SER A O 1
ATOM 664 N N . MET A 1 85 ? -3.983 -0.190 -10.957 1.00 97.88 85 MET A N 1
ATOM 665 C CA . MET A 1 85 ? -3.834 -0.818 -9.647 1.00 97.88 85 MET A CA 1
ATOM 666 C C . MET A 1 85 ? -3.949 -2.342 -9.714 1.00 97.88 85 MET A C 1
ATOM 668 O O . MET A 1 85 ? -4.958 -2.906 -10.119 1.00 97.88 85 MET A O 1
ATOM 672 N N . ILE A 1 86 ? -2.917 -3.013 -9.215 1.00 98.44 86 ILE A N 1
ATOM 673 C CA . ILE A 1 86 ? -2.815 -4.466 -9.062 1.00 98.44 86 ILE A CA 1
ATOM 674 C C . ILE A 1 86 ? -3.305 -4.877 -7.670 1.00 98.44 86 ILE A C 1
ATOM 676 O O . ILE A 1 86 ? -4.082 -5.825 -7.509 1.00 98.44 86 ILE A O 1
ATOM 680 N N . ALA A 1 87 ? -2.839 -4.170 -6.640 1.00 98.56 87 ALA A N 1
ATOM 681 C CA . ALA A 1 87 ? -3.142 -4.484 -5.252 1.00 98.56 87 ALA A CA 1
ATOM 682 C C . ALA A 1 87 ? -2.956 -3.275 -4.332 1.00 98.56 87 ALA A C 1
ATOM 684 O O . ALA A 1 87 ? -2.188 -2.358 -4.623 1.00 98.56 87 ALA A O 1
ATOM 685 N N . LYS A 1 88 ? -3.599 -3.328 -3.166 1.00 98.81 88 LYS A N 1
ATOM 686 C CA . LYS A 1 88 ? -3.254 -2.494 -2.014 1.00 98.81 88 LYS A CA 1
ATOM 687 C C . LYS A 1 88 ? -2.482 -3.359 -1.027 1.00 98.81 88 LYS A C 1
ATOM 689 O O . LYS A 1 88 ? -3.048 -4.294 -0.455 1.00 98.81 88 LYS A O 1
ATOM 694 N N . LEU A 1 89 ? -1.200 -3.059 -0.846 1.00 98.88 89 LEU A N 1
ATOM 695 C CA . LEU A 1 89 ? -0.372 -3.687 0.174 1.00 98.88 89 LEU A CA 1
ATOM 696 C C . LEU A 1 89 ? -0.444 -2.843 1.440 1.00 98.88 89 LEU A C 1
ATOM 698 O O . LEU A 1 89 ? -0.100 -1.665 1.418 1.00 98.88 89 LEU A O 1
ATOM 702 N N . ILE A 1 90 ? -0.906 -3.439 2.533 1.00 98.88 90 ILE A N 1
ATOM 703 C CA . ILE A 1 90 ? -1.161 -2.745 3.790 1.00 98.88 90 ILE A CA 1
ATOM 704 C C . ILE A 1 90 ? -0.340 -3.412 4.888 1.00 98.88 90 ILE A C 1
ATOM 706 O O . ILE A 1 90 ? -0.429 -4.624 5.086 1.00 98.88 90 ILE A O 1
ATOM 710 N N . THR A 1 91 ? 0.428 -2.628 5.638 1.00 98.88 91 THR A N 1
ATOM 711 C CA . THR A 1 91 ? 1.133 -3.115 6.828 1.00 98.88 91 THR A CA 1
ATOM 712 C C . THR A 1 91 ? 0.663 -2.398 8.076 1.00 98.88 91 THR A C 1
ATOM 714 O O . THR A 1 91 ? 0.303 -1.223 8.031 1.00 98.88 91 THR A O 1
ATOM 717 N N . THR A 1 92 ? 0.652 -3.118 9.196 1.00 98.81 92 THR A N 1
ATOM 718 C CA . THR A 1 92 ? 0.184 -2.609 10.489 1.00 98.81 92 THR A CA 1
ATOM 719 C C . THR A 1 92 ? 1.116 -3.059 11.613 1.00 98.81 92 THR A C 1
ATOM 721 O O . THR A 1 92 ? 1.534 -4.225 11.675 1.00 98.81 92 THR A O 1
ATOM 724 N N . ALA A 1 93 ? 1.458 -2.134 12.508 1.00 98.62 93 ALA A N 1
ATOM 725 C CA . ALA A 1 93 ? 2.323 -2.386 13.657 1.00 98.62 93 ALA A CA 1
ATOM 726 C C . ALA A 1 93 ? 2.068 -1.405 14.814 1.00 98.62 93 ALA A C 1
ATOM 728 O O . ALA A 1 93 ? 1.262 -0.483 14.687 1.00 98.62 93 ALA A O 1
ATOM 729 N N . GLN A 1 94 ? 2.756 -1.607 15.944 1.00 98.12 94 GLN A N 1
ATOM 730 C CA . GLN A 1 94 ? 2.582 -0.770 17.137 1.00 98.12 94 GLN A CA 1
ATOM 731 C C . GLN A 1 94 ? 3.177 0.624 16.943 1.00 98.12 94 GLN A C 1
ATOM 733 O O . GLN A 1 94 ? 2.663 1.595 17.490 1.00 98.12 94 GLN A O 1
ATOM 738 N N . THR A 1 95 ? 4.221 0.739 16.122 1.00 98.44 95 THR A N 1
ATOM 739 C CA . THR A 1 95 ? 4.855 2.014 15.781 1.00 98.44 95 THR A CA 1
ATOM 740 C C . THR A 1 95 ? 4.900 2.224 14.271 1.00 98.44 95 THR A C 1
ATOM 742 O O . THR A 1 95 ? 4.821 1.281 13.477 1.00 98.44 95 THR A O 1
ATOM 745 N N . ARG A 1 96 ? 5.043 3.486 13.849 1.00 98.19 96 ARG A N 1
ATOM 746 C CA . ARG A 1 96 ? 5.234 3.831 12.433 1.00 98.19 96 ARG A CA 1
ATOM 747 C C . ARG A 1 96 ? 6.492 3.179 11.859 1.00 98.19 96 ARG A C 1
ATOM 749 O O . ARG A 1 96 ? 6.451 2.667 10.747 1.00 98.19 96 ARG A O 1
ATOM 756 N N . GLU A 1 97 ? 7.581 3.179 12.620 1.00 98.44 97 GLU A N 1
ATOM 757 C CA . GLU A 1 97 ? 8.848 2.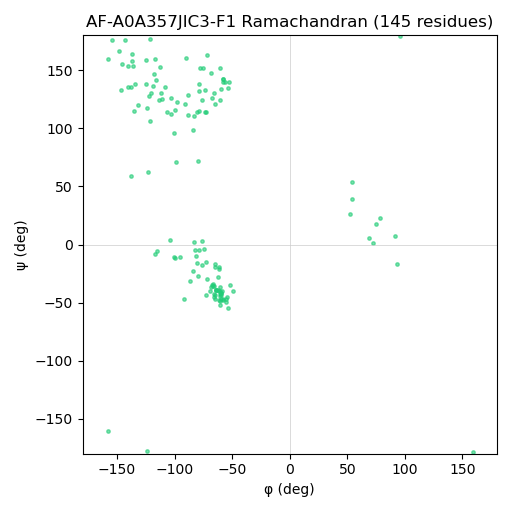563 12.225 1.00 98.44 97 GLU A CA 1
ATOM 758 C C . GLU A 1 97 ? 8.687 1.060 11.966 1.00 98.44 97 GLU A C 1
ATOM 760 O O . GLU A 1 97 ? 9.085 0.562 10.914 1.00 98.44 97 GLU A O 1
ATOM 765 N N . GLU A 1 98 ? 8.018 0.337 12.867 1.00 98.50 98 GLU A N 1
ATOM 766 C CA . GLU A 1 98 ? 7.729 -1.082 12.664 1.00 98.50 98 GLU A CA 1
ATOM 767 C C . GLU A 1 98 ? 6.839 -1.321 11.436 1.00 98.50 98 GLU A C 1
ATOM 769 O O . GLU A 1 98 ? 7.064 -2.278 10.694 1.00 98.50 98 GLU A O 1
ATOM 774 N N . ALA A 1 99 ? 5.842 -0.462 11.189 1.00 98.69 99 ALA A N 1
ATOM 775 C CA . ALA A 1 99 ? 4.978 -0.575 10.013 1.00 98.69 99 ALA A CA 1
ATOM 776 C C . ALA A 1 99 ? 5.775 -0.386 8.709 1.00 98.69 99 ALA A C 1
ATOM 778 O O . ALA A 1 99 ? 5.561 -1.135 7.752 1.00 98.69 99 ALA A O 1
ATOM 779 N N . ILE A 1 100 ? 6.736 0.546 8.696 1.00 98.75 100 ILE A N 1
ATOM 780 C CA . ILE A 1 100 ? 7.677 0.752 7.584 1.00 98.75 100 ILE A CA 1
ATOM 781 C C . ILE A 1 100 ? 8.578 -0.472 7.407 1.00 98.75 100 ILE A C 1
ATOM 783 O O . ILE A 1 100 ? 8.705 -0.975 6.295 1.00 98.75 100 ILE A O 1
ATOM 787 N N . ASN A 1 101 ? 9.158 -1.006 8.484 1.00 98.50 101 ASN A N 1
ATOM 788 C CA . ASN A 1 101 ? 10.018 -2.191 8.412 1.00 98.50 101 ASN A CA 1
ATOM 789 C C . ASN A 1 101 ? 9.258 -3.417 7.880 1.00 98.50 101 ASN A C 1
ATOM 791 O O . ASN A 1 101 ? 9.772 -4.157 7.039 1.00 98.50 101 ASN A O 1
ATOM 795 N N . LYS A 1 102 ? 7.998 -3.603 8.296 1.00 98.69 102 LYS A N 1
ATOM 796 C CA . LYS A 1 102 ? 7.119 -4.625 7.712 1.00 98.69 102 LYS A CA 1
ATOM 797 C C . LYS A 1 102 ? 6.824 -4.355 6.238 1.00 98.69 102 LYS A C 1
ATOM 799 O O . LYS A 1 102 ? 6.779 -5.314 5.474 1.00 98.69 102 LYS A O 1
ATOM 804 N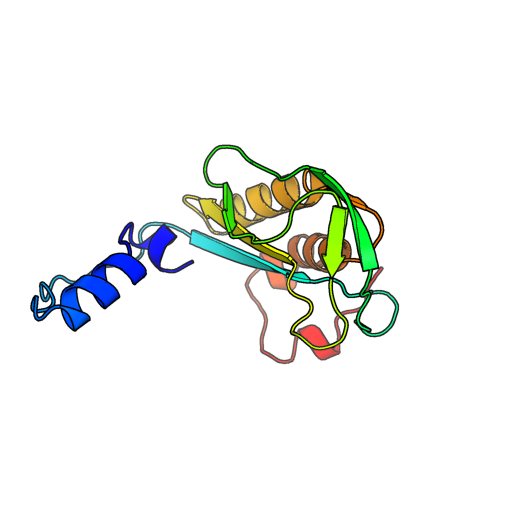 N . MET A 1 103 ? 6.627 -3.093 5.844 1.00 98.88 103 MET A N 1
ATOM 805 C CA . MET A 1 103 ? 6.368 -2.715 4.450 1.00 98.88 103 MET A CA 1
ATOM 806 C C . MET A 1 103 ? 7.570 -3.024 3.561 1.00 98.88 103 MET A C 1
ATOM 808 O O . MET A 1 103 ? 7.385 -3.623 2.510 1.00 98.88 103 MET A O 1
ATOM 812 N N . LYS A 1 104 ? 8.796 -2.714 4.004 1.00 98.56 104 LYS A N 1
ATOM 813 C CA . LYS A 1 104 ? 10.036 -3.074 3.292 1.00 98.56 104 LYS A CA 1
ATOM 814 C C . LYS A 1 104 ? 10.098 -4.571 2.997 1.00 98.56 104 LYS A C 1
ATOM 816 O O . LYS A 1 104 ? 10.163 -4.959 1.837 1.00 98.56 104 LYS A O 1
ATOM 821 N N . ARG A 1 105 ? 9.952 -5.405 4.035 1.00 98.50 105 ARG A N 1
ATOM 822 C CA . ARG A 1 105 ? 9.924 -6.869 3.885 1.00 98.50 105 ARG A CA 1
ATOM 823 C C . ARG A 1 105 ? 8.812 -7.328 2.939 1.00 98.50 105 ARG A C 1
ATOM 825 O O . ARG A 1 105 ? 9.046 -8.158 2.072 1.00 98.50 105 ARG A O 1
ATOM 832 N N . ALA A 1 106 ? 7.600 -6.801 3.106 1.00 98.69 106 ALA A N 1
ATOM 833 C CA . ALA A 1 106 ? 6.466 -7.198 2.281 1.00 98.69 106 ALA A CA 1
ATOM 834 C C . ALA A 1 106 ? 6.648 -6.795 0.807 1.00 98.69 106 ALA A C 1
ATOM 836 O O . ALA A 1 106 ? 6.257 -7.552 -0.070 1.00 98.69 106 ALA A O 1
ATOM 837 N N . LEU A 1 107 ? 7.265 -5.644 0.525 1.00 98.75 107 LEU A N 1
ATOM 838 C CA . LEU A 1 107 ? 7.625 -5.229 -0.834 1.00 98.75 107 LEU A CA 1
ATOM 839 C C . LEU A 1 107 ? 8.730 -6.112 -1.433 1.00 98.75 107 LEU A C 1
ATOM 841 O O . LEU A 1 107 ? 8.668 -6.409 -2.621 1.00 98.75 107 LEU A O 1
ATOM 845 N N . ASP A 1 108 ? 9.705 -6.551 -0.631 1.00 98.06 108 ASP A N 1
ATOM 846 C CA . ASP A 1 108 ? 10.771 -7.466 -1.069 1.00 98.06 108 ASP A CA 1
ATOM 847 C C . ASP A 1 108 ? 10.239 -8.875 -1.400 1.00 98.06 108 ASP A C 1
ATOM 849 O O . ASP A 1 108 ? 10.730 -9.526 -2.320 1.00 98.06 108 ASP A O 1
ATOM 853 N N . GLU A 1 109 ? 9.225 -9.347 -0.668 1.00 97.94 109 GLU A N 1
ATOM 854 C CA . GLU A 1 109 ? 8.568 -10.648 -0.879 1.00 97.94 109 GLU A CA 1
ATOM 855 C C . GLU A 1 109 ? 7.529 -10.634 -2.020 1.00 97.94 109 GLU A C 1
ATOM 857 O O . GLU A 1 109 ? 7.100 -11.703 -2.476 1.00 97.94 109 GLU A O 1
ATOM 862 N N . PHE A 1 110 ? 7.092 -9.447 -2.467 1.00 98.50 110 PHE A N 1
ATOM 863 C CA . PHE A 1 110 ? 6.038 -9.303 -3.469 1.00 98.50 110 PHE A CA 1
ATOM 864 C C . PHE A 1 110 ? 6.602 -9.416 -4.888 1.00 98.50 110 PHE A C 1
ATOM 866 O O . PHE A 1 110 ? 7.100 -8.450 -5.465 1.00 98.50 110 PHE A O 1
ATOM 873 N N . VAL A 1 111 ? 6.475 -10.603 -5.483 1.00 98.31 111 VAL A N 1
ATOM 874 C CA . VAL A 1 111 ? 6.940 -10.859 -6.852 1.00 98.31 111 VAL A CA 1
ATOM 875 C C . VAL A 1 111 ? 5.773 -10.759 -7.828 1.00 98.31 111 VAL A C 1
ATOM 877 O O . VAL A 1 111 ? 4.786 -11.487 -7.715 1.00 98.31 111 VAL A O 1
ATOM 880 N N . ILE A 1 112 ? 5.907 -9.870 -8.810 1.00 98.50 112 ILE A N 1
ATOM 881 C CA . ILE A 1 112 ? 4.991 -9.728 -9.944 1.00 98.50 112 ILE A CA 1
ATOM 882 C C . ILE A 1 112 ? 5.846 -9.670 -11.208 1.00 98.50 112 ILE A C 1
ATOM 884 O O . ILE A 1 112 ? 6.672 -8.771 -11.354 1.00 98.50 112 ILE A O 1
ATOM 888 N N . GLU A 1 113 ? 5.642 -10.612 -12.124 1.00 98.31 113 GLU A N 1
ATOM 889 C CA . GLU A 1 113 ? 6.364 -10.672 -13.401 1.00 98.31 113 GLU A CA 1
ATOM 890 C C . GLU A 1 113 ? 5.419 -10.505 -14.596 1.00 98.31 113 GLU A C 1
ATOM 892 O O . GLU A 1 113 ? 4.211 -10.725 -14.494 1.00 98.31 113 GLU A O 1
ATOM 897 N N . GLY A 1 114 ? 5.979 -10.125 -15.747 1.00 97.94 114 GLY A N 1
ATOM 898 C CA . GLY A 1 114 ? 5.247 -9.898 -17.000 1.00 97.94 114 GLY A CA 1
ATOM 899 C C . GLY A 1 114 ? 4.808 -8.446 -17.228 1.00 97.94 114 GLY A C 1
ATOM 900 O O . GLY A 1 114 ? 4.552 -8.058 -18.365 1.00 97.94 114 GLY A O 1
ATOM 901 N N . VAL 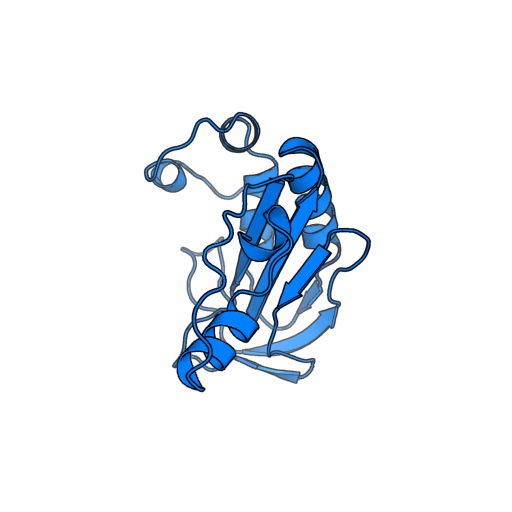A 1 115 ? 4.808 -7.621 -16.178 1.00 98.25 115 VAL A N 1
ATOM 902 C CA . VAL A 1 115 ? 4.546 -6.172 -16.223 1.00 98.25 115 VAL A CA 1
ATOM 903 C C . VAL A 1 115 ? 5.539 -5.417 -15.334 1.00 98.25 115 VAL A C 1
ATOM 905 O O . VAL A 1 115 ? 6.129 -6.002 -14.426 1.00 98.25 115 VAL A O 1
ATOM 908 N N . LYS A 1 116 ? 5.743 -4.119 -15.584 1.00 98.56 116 LYS A N 1
ATOM 909 C CA . LYS A 1 116 ? 6.434 -3.225 -14.641 1.00 98.56 116 LYS A CA 1
ATOM 910 C C . LYS A 1 116 ? 5.490 -2.829 -13.512 1.00 98.56 116 LYS A C 1
ATOM 912 O O . LYS A 1 116 ? 4.276 -2.813 -13.711 1.00 98.56 116 LYS A O 1
ATOM 917 N N . THR A 1 117 ? 6.048 -2.546 -12.336 1.00 98.75 117 THR A N 1
ATOM 918 C CA . THR A 1 117 ? 5.258 -2.150 -11.169 1.00 98.75 117 THR A CA 1
ATOM 919 C C . THR A 1 117 ? 5.879 -0.990 -10.401 1.00 98.75 117 THR A C 1
ATOM 921 O O . THR A 1 117 ? 7.076 -0.728 -10.508 1.00 98.75 117 THR A O 1
ATOM 924 N N . THR A 1 118 ? 5.079 -0.352 -9.545 1.00 98.69 118 THR A N 1
ATOM 925 C CA . THR A 1 118 ? 5.526 0.693 -8.606 1.00 98.69 118 THR A CA 1
ATOM 926 C C . THR A 1 118 ? 6.271 0.160 -7.375 1.00 98.69 118 THR A C 1
ATOM 928 O O . THR A 1 118 ? 6.662 0.945 -6.512 1.00 98.69 118 THR A O 1
ATOM 931 N N . ILE A 1 119 ? 6.517 -1.154 -7.265 1.00 98.75 119 ILE A N 1
ATOM 932 C CA . ILE A 1 119 ? 7.249 -1.747 -6.128 1.00 98.75 119 ILE A CA 1
ATOM 933 C C . ILE A 1 119 ? 8.639 -1.112 -5.934 1.00 98.75 119 ILE A C 1
ATOM 935 O O . ILE A 1 119 ? 8.940 -0.739 -4.799 1.00 98.75 119 ILE A O 1
ATOM 939 N N . PRO A 1 120 ? 9.484 -0.927 -6.973 1.00 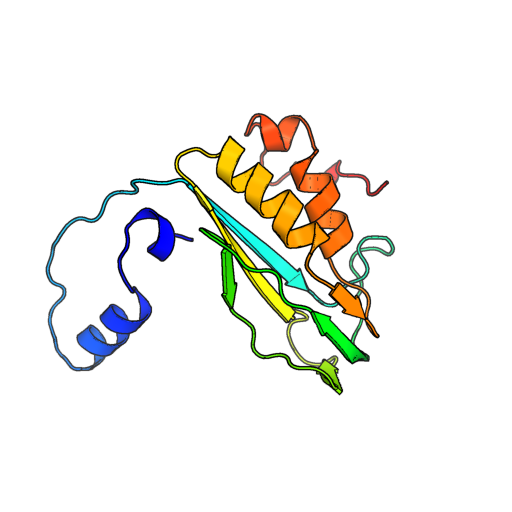98.38 120 PRO A N 1
ATOM 940 C CA . PRO A 1 120 ? 10.799 -0.307 -6.804 1.00 98.38 120 PRO A CA 1
ATOM 941 C C . PRO A 1 120 ? 10.718 1.108 -6.224 1.00 98.38 120 PRO A C 1
ATOM 943 O O . PRO A 1 120 ? 11.502 1.445 -5.340 1.00 98.38 120 PRO A O 1
ATOM 946 N N . PHE A 1 121 ? 9.730 1.898 -6.658 1.00 98.44 121 PHE A N 1
ATOM 947 C CA . PHE A 1 121 ? 9.476 3.229 -6.109 1.00 98.44 121 PHE A CA 1
ATOM 948 C C . PHE A 1 121 ? 9.149 3.160 -4.615 1.00 98.44 121 PHE A C 1
ATOM 950 O O . PHE A 1 121 ? 9.804 3.814 -3.805 1.00 98.44 121 PHE A O 1
ATOM 957 N N . HIS A 1 122 ? 8.190 2.314 -4.228 1.00 98.56 122 HIS A N 1
ATOM 958 C CA . HIS A 1 122 ? 7.804 2.177 -2.823 1.00 98.56 122 HIS A CA 1
ATOM 959 C C . HIS A 1 122 ? 8.967 1.709 -1.946 1.00 98.56 122 HIS A C 1
ATOM 961 O O . HIS A 1 122 ? 9.102 2.188 -0.826 1.00 98.56 122 HIS A O 1
ATOM 967 N N . ARG A 1 123 ? 9.841 0.822 -2.441 1.00 98.25 123 ARG A N 1
ATOM 968 C CA . ARG A 1 123 ? 11.039 0.387 -1.699 1.00 98.25 123 ARG A CA 1
ATOM 969 C C . ARG A 1 123 ? 11.968 1.563 -1.399 1.00 98.25 123 ARG A C 1
ATOM 971 O O . ARG A 1 123 ? 12.329 1.759 -0.242 1.00 98.25 123 ARG A O 1
ATOM 978 N N . GLN A 1 124 ? 12.273 2.383 -2.406 1.00 98.19 124 GLN A N 1
ATOM 979 C CA . GLN A 1 124 ? 13.105 3.576 -2.225 1.00 98.19 124 GLN A CA 1
ATOM 980 C C . GLN A 1 124 ? 12.441 4.604 -1.303 1.00 98.19 124 GLN A C 1
ATOM 982 O O . GLN A 1 124 ? 13.100 5.174 -0.434 1.00 98.19 124 GLN A O 1
ATOM 987 N N . LEU A 1 125 ? 11.122 4.791 -1.419 1.00 97.69 125 LEU A N 1
ATOM 988 C CA . LEU A 1 125 ? 10.364 5.675 -0.535 1.00 97.69 125 LEU A CA 1
ATOM 989 C C . LEU A 1 125 ? 10.472 5.247 0.935 1.00 97.69 125 LEU A C 1
ATOM 991 O O . LEU A 1 125 ? 10.696 6.086 1.805 1.00 97.69 125 LEU A O 1
ATOM 995 N N . MET A 1 126 ? 10.371 3.944 1.220 1.00 97.94 126 MET A N 1
ATOM 996 C CA . MET A 1 126 ? 10.503 3.411 2.582 1.00 97.94 126 MET A CA 1
ATOM 997 C C . MET A 1 126 ? 11.910 3.606 3.170 1.00 97.94 126 MET A C 1
ATOM 999 O O . MET A 1 126 ? 12.094 3.475 4.381 1.00 97.94 126 MET A O 1
ATOM 1003 N N . GLU A 1 127 ? 12.912 3.895 2.344 1.00 97.44 127 GLU A N 1
ATOM 1004 C CA . GLU A 1 127 ? 14.288 4.175 2.762 1.00 97.44 127 GLU A CA 1
ATOM 1005 C C . GLU A 1 127 ? 14.613 5.673 2.807 1.00 97.44 127 GLU A C 1
ATOM 1007 O O . GLU A 1 127 ? 15.634 6.054 3.381 1.00 97.44 127 GLU A O 1
ATOM 1012 N N . HIS A 1 128 ? 13.747 6.531 2.262 1.00 97.62 128 HIS A N 1
ATOM 1013 C CA . HIS A 1 128 ? 14.010 7.961 2.175 1.00 97.62 128 HIS A CA 1
ATOM 1014 C C . HIS A 1 128 ? 14.027 8.618 3.571 1.00 97.62 128 HIS A C 1
ATOM 1016 O O . HIS A 1 128 ? 13.034 8.508 4.300 1.00 97.62 128 HIS A O 1
ATOM 1022 N N . PRO A 1 129 ? 15.090 9.357 3.956 1.00 96.44 129 PRO A N 1
ATOM 1023 C CA . PRO A 1 129 ? 15.220 9.945 5.293 1.00 96.44 129 PRO A CA 1
ATOM 1024 C C . PRO A 1 129 ? 14.037 10.825 5.712 1.00 96.44 129 PRO A C 1
ATOM 1026 O O . PRO A 1 129 ? 13.514 10.662 6.811 1.00 96.44 129 PRO A O 1
ATOM 1029 N N . ASP A 1 130 ? 13.554 11.698 4.825 1.00 96.62 130 ASP A N 1
ATOM 1030 C CA . ASP A 1 130 ? 12.391 12.550 5.119 1.00 96.62 130 ASP A CA 1
ATOM 1031 C C . ASP A 1 130 ? 11.092 11.754 5.285 1.00 96.62 130 ASP A C 1
ATOM 1033 O O . ASP A 1 130 ? 10.276 12.059 6.160 1.00 96.62 130 ASP A O 1
ATOM 1037 N N . TYR A 1 131 ? 10.914 10.678 4.507 1.00 97.25 131 TYR A N 1
ATOM 1038 C CA . TYR A 1 131 ? 9.777 9.783 4.692 1.00 97.25 131 TYR A CA 1
ATOM 1039 C C . TYR A 1 131 ? 9.883 9.071 6.040 1.00 97.25 131 TYR A C 1
ATOM 1041 O O . TYR A 1 131 ? 8.910 9.038 6.789 1.00 97.25 131 TYR A O 1
ATOM 1049 N N . LEU A 1 132 ? 11.058 8.560 6.414 1.00 97.56 132 LEU A N 1
ATOM 1050 C CA . LEU A 1 132 ? 11.294 7.941 7.723 1.00 97.56 132 LEU A CA 1
ATOM 1051 C C . LEU A 1 132 ? 11.033 8.916 8.881 1.00 97.56 132 LEU A C 1
ATOM 1053 O O . LEU A 1 132 ? 10.361 8.543 9.841 1.00 97.56 132 LEU A O 1
ATOM 1057 N N . ALA A 1 133 ? 11.462 10.172 8.753 1.00 97.19 133 ALA A N 1
ATOM 1058 C CA . ALA A 1 133 ? 11.250 11.219 9.752 1.00 97.19 133 ALA A CA 1
ATOM 1059 C C . ALA A 1 133 ? 9.796 11.723 9.832 1.00 97.19 133 ALA A C 1
ATOM 1061 O O . ALA A 1 133 ? 9.429 12.382 10.801 1.00 97.19 133 ALA A O 1
ATOM 1062 N N . GLY A 1 134 ? 8.958 11.427 8.831 1.00 96.62 134 GLY A N 1
ATOM 1063 C CA . GLY A 1 134 ? 7.609 11.994 8.739 1.00 96.62 134 GLY A CA 1
ATOM 1064 C C . GLY A 1 134 ? 7.595 13.458 8.286 1.00 96.62 134 GLY A C 1
ATOM 1065 O O . GLY A 1 134 ? 6.597 14.147 8.483 1.00 96.62 134 GLY A O 1
ATOM 1066 N N . ASN A 1 135 ? 8.693 13.936 7.699 1.00 96.31 135 ASN A N 1
ATOM 1067 C CA . ASN A 1 135 ? 8.888 15.314 7.267 1.00 96.31 135 ASN A CA 1
ATOM 1068 C C . ASN A 1 135 ? 8.617 15.453 5.764 1.00 96.31 135 ASN A C 1
ATOM 1070 O O . ASN A 1 135 ? 9.532 15.608 4.964 1.00 96.31 135 ASN A O 1
ATOM 1074 N N . TYR A 1 136 ? 7.355 15.358 5.358 1.00 95.88 136 TYR A N 1
ATOM 1075 C CA . TYR A 1 136 ? 6.980 15.481 3.952 1.00 95.88 136 TYR A CA 1
ATOM 1076 C C . TYR A 1 136 ? 5.689 16.272 3.784 1.00 95.88 136 TYR A C 1
ATOM 1078 O O . TYR A 1 136 ? 4.821 16.318 4.654 1.00 95.88 136 TYR A O 1
ATOM 1086 N N . THR A 1 137 ? 5.565 16.892 2.617 1.00 96.25 137 THR A N 1
ATOM 1087 C CA . THR A 1 137 ? 4.355 17.582 2.168 1.00 96.25 137 THR A CA 1
ATOM 1088 C C . THR A 1 137 ? 3.922 16.997 0.829 1.00 96.25 137 THR A C 1
ATOM 1090 O O . THR A 1 137 ? 4.564 16.090 0.302 1.00 96.25 137 THR A O 1
ATOM 1093 N N . THR A 1 138 ? 2.865 17.534 0.228 1.00 93.44 138 THR A N 1
ATOM 1094 C CA . THR A 1 138 ? 2.451 17.133 -1.124 1.00 93.44 138 THR A CA 1
ATOM 1095 C C . THR A 1 138 ? 3.515 17.416 -2.190 1.00 93.44 138 THR A C 1
ATOM 1097 O O . THR A 1 138 ? 3.486 16.775 -3.232 1.00 93.44 138 THR A O 1
ATOM 1100 N N . LYS A 1 139 ? 4.466 18.326 -1.928 1.00 94.75 139 LYS A N 1
ATOM 1101 C CA . LYS A 1 139 ? 5.575 18.649 -2.842 1.00 94.75 139 LYS A CA 1
ATOM 1102 C C . LYS A 1 139 ? 6.742 17.673 -2.780 1.00 94.75 139 LYS A C 1
ATOM 1104 O O . LYS A 1 139 ? 7.625 17.740 -3.616 1.00 94.75 139 LYS A O 1
ATOM 1109 N N . PHE A 1 140 ? 6.752 16.764 -1.805 1.00 93.56 140 PHE A N 1
ATOM 1110 C CA . PHE A 1 140 ? 7.844 15.807 -1.615 1.00 93.56 140 PHE A CA 1
ATOM 1111 C C . PHE A 1 140 ? 8.191 15.027 -2.895 1.00 93.56 140 PHE A C 1
ATOM 1113 O O . PHE A 1 140 ? 9.352 14.729 -3.142 1.00 93.56 140 PHE A O 1
ATOM 1120 N N . MET A 1 141 ? 7.183 14.727 -3.716 1.00 91.25 141 MET A N 1
ATOM 1121 C CA . MET A 1 141 ? 7.356 13.985 -4.962 1.00 91.25 141 MET A CA 1
ATOM 1122 C C . MET A 1 141 ? 7.952 14.809 -6.111 1.00 91.25 141 MET A C 1
ATOM 1124 O O . MET A 1 141 ? 8.417 14.206 -7.068 1.00 91.25 141 MET A O 1
ATOM 1128 N N . GLU A 1 142 ? 7.943 16.146 -6.041 1.00 91.19 142 GLU A N 1
ATOM 1129 C CA . GLU A 1 142 ? 8.505 17.010 -7.096 1.00 91.19 142 GLU A CA 1
ATOM 1130 C C . GLU A 1 142 ? 10.033 16.861 -7.188 1.00 91.19 142 GLU A C 1
ATOM 1132 O O . GLU A 1 142 ? 10.581 16.882 -8.285 1.00 91.19 142 GLU A O 1
ATOM 1137 N N . ASP A 1 143 ? 10.691 16.637 -6.046 1.00 88.25 143 ASP A N 1
ATOM 1138 C CA . ASP A 1 143 ? 12.149 16.499 -5.933 1.00 88.25 143 ASP A CA 1
ATOM 1139 C C . ASP A 1 143 ? 12.595 15.032 -5.744 1.00 88.25 143 ASP A C 1
ATOM 1141 O O . ASP A 1 143 ? 13.774 14.754 -5.510 1.00 88.25 143 ASP A O 1
ATOM 1145 N N . PHE A 1 144 ? 11.663 14.071 -5.791 1.00 91.94 144 PHE A N 1
ATOM 1146 C CA . PHE A 1 144 ? 11.982 12.657 -5.594 1.00 91.94 144 PHE A CA 1
ATOM 1147 C C . PHE A 1 144 ? 12.551 12.048 -6.879 1.00 91.94 144 PHE A C 1
ATOM 1149 O O . PHE A 1 144 ? 11.836 11.858 -7.862 1.00 91.94 144 PHE A O 1
ATOM 1156 N N . GLU A 1 145 ? 13.824 11.658 -6.847 1.00 91.44 145 GLU A N 1
ATOM 1157 C CA . GLU A 1 145 ? 14.485 10.987 -7.966 1.00 91.44 145 GLU A CA 1
ATOM 1158 C C . GLU A 1 145 ? 14.618 9.478 -7.723 1.00 91.44 145 GLU A C 1
ATOM 1160 O O . GLU A 1 145 ? 15.186 9.032 -6.721 1.00 91.44 145 GLU A O 1
ATOM 1165 N N . MET A 1 146 ? 14.123 8.687 -8.680 1.00 94.19 146 MET A N 1
ATOM 1166 C CA . MET A 1 146 ? 14.339 7.240 -8.720 1.00 94.19 146 MET A CA 1
ATOM 1167 C C . MET A 1 146 ? 15.820 6.926 -8.955 1.00 94.19 146 MET A C 1
ATOM 1169 O O . MET A 1 146 ? 16.423 7.433 -9.900 1.00 94.19 146 MET A O 1
ATOM 1173 N N . LYS A 1 147 ? 16.383 6.044 -8.128 1.00 88.94 147 LYS A N 1
ATOM 1174 C CA . LYS A 1 147 ? 17.757 5.531 -8.248 1.00 88.94 147 LYS A CA 1
ATOM 1175 C C . LYS A 1 147 ? 17.837 4.171 -8.930 1.00 88.94 147 LYS A C 1
ATOM 1177 O O . LYS A 1 147 ? 16.896 3.354 -8.755 1.00 88.94 147 LYS A O 1
#

Solvent-accessible surface area (backbone atoms only — not comparable to full-atom values): 8475 Å² total; per-residue (Å²): 88,68,43,73,20,45,74,47,67,63,68,61,49,52,54,40,43,75,72,70,45,76,79,87,82,73,89,77,65,76,75,42,26,53,47,73,46,74,36,27,27,15,30,60,93,56,84,50,40,78,29,60,34,45,27,71,41,67,40,81,51,68,63,94,49,48,48,74,54,65,86,71,54,67,65,39,67,49,62,82,88,56,80,50,67,49,31,41,44,32,18,42,29,84,38,62,67,53,14,46,56,49,39,50,54,37,55,72,51,44,45,66,36,66,42,43,44,33,54,68,53,54,50,52,49,68,66,31,66,44,60,70,72,67,64,70,61,93,64,51,65,81,76,60,74,87,130

Mean predicted aligned error: 2.92 Å

Secondary structure (DSSP, 8-state):
-HHHHHT--HHHHHHHHHTTPPP--------SEEEEEEEESEETTTTTEE--EE--EEE---STTEEEEE---TT-EE-TTS--EEEEEEEEESSHHHHHHHHHHHHHH-EEESS--SHHHHHHHHH-HHHHHT---GGGGTS----

Radius of gyration: 17.24 Å; Cα contacts (8 Å, |Δi|>4): 245; chains: 1; bounding box: 49×34×40 Å